Protein AF-A0A3D1FXS8-F1 (afdb_monomer)

Foldseek 3Di:
DPDAAPDALVLLPDPPDDQQEDEAQVLPDCPSYLQNPGAAEPVGQWWWQQSVVRDTDHQPPPRTRIYGRHPPVCVVVVVVSCVVVVVCCVVPPVVCVPPVNPVCPVVVVDQDDPRHGDPVNVVCVVVVVVD

Sequence (131 aa):
SRAPFIFTRADAKRLDFAITYVSDISCDIDGPVASTLRPSTIAEPFYGYLAREEKEVAHDDPEAIGVMAVDNLPCELPRDASLSFGSDLIEHVIPALFDGDKEHILFRATECSDGALTADFNYLQAYIDKA

Mean predicted aligned error: 5.75 Å

Radius of gyration: 21.02 Å; Cα contacts (8 Å, |Δi|>4): 175; chains: 1; bounding box: 41×40×57 Å

Nearest PDB structures (foldseek):
  8e8u-assembly2_C  TM=7.745E-01  e=1.841E-04  Homo sapiens
  8e8u-assembly1_A  TM=7.645E-01  e=8.575E-04  Homo sapiens
  8e8u-assembly2_B  TM=7.628E-01  e=1.914E-03  Homo sapiens
  8e8t-assembly2_B-2  TM=7.486E-01  e=5.969E-03  Homo sapiens
  8e8t-assembly1_A-2  TM=7.964E-01  e=1.523E-02  Homo sapiens

Solvent-accessible surface area (backbone atoms only — not comparable to full-atom values): 7794 Å² total; per-residue (Å²): 134,89,68,73,63,81,42,47,60,69,51,58,56,40,93,84,54,78,76,51,67,46,78,40,74,81,44,47,62,79,38,36,46,53,70,39,80,57,71,28,39,92,92,54,40,64,35,8,26,30,45,91,75,72,39,83,46,60,52,83,43,92,80,28,28,29,36,29,16,38,76,61,59,60,65,80,45,48,68,60,44,50,53,51,54,51,48,52,41,56,70,68,49,54,56,38,77,75,67,76,28,82,81,43,59,57,66,75,66,44,55,62,55,97,91,36,65,27,85,93,42,49,82,52,49,72,58,59,81,71,108

pLDDT: mean 92.51, std 6.27, range [52.81, 97.81]

Secondary structure (DSSP, 8-state):
--SPPSB-HHHHTSTT----EEE-SS--TTSSBTT--S-B-SSS--EEEETTTTEEE-TT-TTSEEEE-BTTGGGGSHHHHHHHHHHHIIIIIGGGGTTT-TT-HHHHH--EETTEE-GGGGGGHHHHTT-

Structure (mmCIF, N/CA/C/O backbone):
data_AF-A0A3D1FXS8-F1
#
_entry.id   AF-A0A3D1FXS8-F1
#
loop_
_atom_site.group_PDB
_atom_site.id
_atom_site.type_symbol
_atom_site.label_atom_id
_atom_site.label_alt_id
_atom_site.label_comp_id
_atom_site.label_asym_id
_atom_site.label_entity_id
_atom_site.label_seq_id
_atom_site.pdbx_PDB_ins_code
_atom_site.Cartn_x
_atom_site.Cartn_y
_atom_site.Cartn_z
_atom_site.occupancy
_atom_site.B_iso_or_equiv
_atom_site.auth_seq_id
_atom_site.auth_comp_id
_atom_site.auth_asym_id
_atom_site.auth_atom_id
_atom_site.pdbx_PDB_model_num
ATOM 1 N N . SER A 1 1 ? -6.475 -10.561 -5.058 1.00 52.81 1 SER A N 1
ATOM 2 C CA . SER A 1 1 ? -7.360 -9.400 -5.278 1.00 52.81 1 SER A CA 1
ATOM 3 C C . SER A 1 1 ? -8.482 -9.769 -6.256 1.00 52.81 1 SER A C 1
ATOM 5 O O . SER A 1 1 ? -8.243 -10.597 -7.126 1.00 52.81 1 SER A O 1
ATOM 7 N N . ARG A 1 2 ?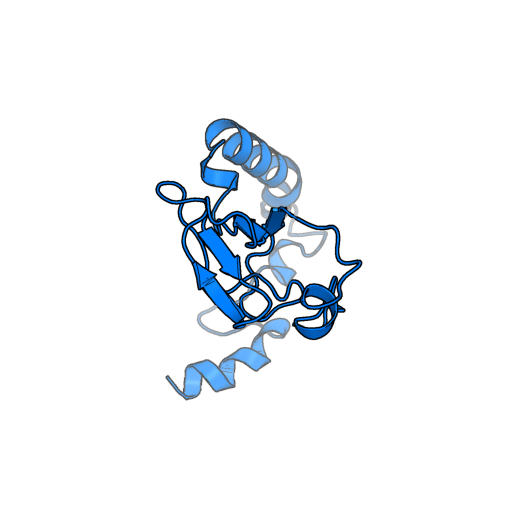 -9.711 -9.243 -6.092 1.00 64.56 2 ARG A N 1
ATOM 8 C CA . ARG A 1 2 ? -10.821 -9.361 -7.078 1.00 64.56 2 ARG A CA 1
ATOM 9 C C . ARG A 1 2 ? -10.976 -8.088 -7.929 1.00 64.56 2 ARG A C 1
ATOM 11 O O . ARG A 1 2 ? -11.965 -7.955 -8.645 1.00 64.56 2 ARG A O 1
ATOM 18 N N . ALA A 1 3 ? -10.053 -7.136 -7.802 1.00 76.75 3 ALA A N 1
ATOM 19 C CA . ALA A 1 3 ? -10.097 -5.907 -8.576 1.00 76.75 3 ALA A CA 1
ATOM 20 C C . ALA A 1 3 ? -9.820 -6.208 -10.063 1.00 76.75 3 ALA A C 1
ATOM 22 O O . ALA A 1 3 ? -8.973 -7.052 -10.366 1.00 76.75 3 ALA A O 1
ATOM 23 N N . PRO A 1 4 ? -10.550 -5.567 -10.993 1.00 85.31 4 PRO A N 1
ATOM 24 C CA . PRO A 1 4 ? -10.291 -5.720 -12.418 1.00 85.31 4 PRO A CA 1
ATOM 25 C C . PRO A 1 4 ? -8.897 -5.189 -12.754 1.00 85.31 4 PRO A C 1
ATOM 27 O O . PRO A 1 4 ? -8.459 -4.196 -12.176 1.00 85.31 4 PRO A O 1
ATOM 30 N N . PHE A 1 5 ? -8.216 -5.829 -13.705 1.00 87.94 5 PHE A N 1
ATOM 31 C CA . PHE A 1 5 ? -6.944 -5.321 -14.211 1.00 87.94 5 PHE A CA 1
ATOM 32 C C . PHE A 1 5 ? -7.141 -3.946 -14.851 1.00 87.94 5 PHE A C 1
ATOM 34 O O . PHE A 1 5 ? -8.036 -3.768 -15.679 1.00 87.94 5 PHE A O 1
ATOM 41 N N . ILE A 1 6 ? -6.282 -2.995 -14.483 1.00 91.88 6 ILE A N 1
ATOM 42 C CA . ILE A 1 6 ? -6.179 -1.699 -15.162 1.00 91.88 6 ILE A CA 1
ATOM 43 C C . ILE A 1 6 ? -5.537 -1.923 -16.533 1.00 91.88 6 ILE A C 1
ATOM 45 O O . ILE A 1 6 ? -6.035 -1.436 -17.544 1.00 91.88 6 ILE A O 1
ATOM 49 N N . PHE A 1 7 ? -4.463 -2.714 -16.564 1.00 94.00 7 PHE A N 1
ATOM 50 C CA . PHE A 1 7 ? -3.904 -3.290 -17.780 1.00 94.00 7 PHE A CA 1
ATOM 51 C C . PHE A 1 7 ? -3.188 -4.603 -17.454 1.00 94.00 7 PHE A C 1
ATOM 53 O O . PHE A 1 7 ? -2.654 -4.793 -16.358 1.00 94.00 7 PHE A O 1
ATOM 60 N N . THR A 1 8 ? -3.176 -5.519 -18.416 1.00 94.00 8 THR A N 1
ATOM 61 C CA . THR A 1 8 ? -2.487 -6.807 -18.303 1.00 94.00 8 THR A CA 1
ATOM 62 C C . THR A 1 8 ? -1.066 -6.741 -18.868 1.00 94.00 8 THR A C 1
ATOM 64 O O . THR A 1 8 ? -0.715 -5.830 -19.619 1.00 94.00 8 THR A O 1
ATOM 67 N N . ARG A 1 9 ? -0.239 -7.761 -18.592 1.00 93.12 9 ARG A N 1
ATOM 68 C CA . ARG A 1 9 ? 1.091 -7.894 -19.223 1.00 93.12 9 ARG A CA 1
ATOM 69 C C . ARG A 1 9 ? 1.001 -7.952 -20.754 1.00 93.12 9 ARG A C 1
ATOM 71 O O . ARG A 1 9 ? 1.903 -7.488 -21.443 1.00 93.12 9 ARG A O 1
ATOM 78 N N . ALA A 1 10 ? -0.093 -8.500 -21.290 1.00 94.62 10 ALA A N 1
ATOM 79 C CA . ALA A 1 10 ? -0.343 -8.533 -22.728 1.00 94.62 10 ALA A CA 1
ATOM 80 C C . ALA A 1 10 ? -0.650 -7.137 -23.290 1.00 94.62 10 ALA A C 1
ATOM 82 O O . ALA A 1 10 ? -0.165 -6.803 -24.370 1.00 94.62 10 ALA A O 1
ATOM 83 N N . ASP A 1 11 ? -1.391 -6.309 -22.549 1.00 95.56 11 ASP A N 1
ATOM 84 C CA . ASP A 1 11 ? -1.673 -4.929 -22.952 1.00 95.56 11 ASP A CA 1
ATOM 85 C C . ASP A 1 11 ? -0.394 -4.092 -23.016 1.00 95.56 11 ASP A C 1
ATOM 87 O O . ASP A 1 11 ? -0.168 -3.404 -24.008 1.00 95.56 11 ASP A O 1
ATOM 91 N N . ALA A 1 12 ? 0.482 -4.228 -22.013 1.00 95.19 12 ALA A N 1
ATOM 92 C CA . ALA A 1 12 ? 1.760 -3.514 -21.938 1.00 95.19 12 ALA A CA 1
ATOM 93 C C . ALA A 1 12 ? 2.736 -3.856 -23.082 1.00 95.19 12 ALA A C 1
ATOM 95 O O . ALA A 1 12 ? 3.681 -3.115 -23.335 1.00 95.19 12 ALA A O 1
ATOM 96 N N . LYS A 1 13 ? 2.521 -4.977 -23.785 1.00 95.44 13 LYS A N 1
ATOM 97 C CA . LYS A 1 13 ? 3.332 -5.412 -24.937 1.00 95.44 13 LYS A CA 1
ATOM 98 C C . LYS A 1 13 ? 2.839 -4.860 -26.277 1.00 95.44 13 LYS A C 1
ATOM 100 O O . LYS A 1 13 ? 3.479 -5.098 -27.302 1.00 95.44 13 LYS A O 1
ATOM 105 N N . ARG A 1 14 ? 1.687 -4.185 -26.313 1.00 96.19 14 ARG A N 1
ATOM 106 C CA . ARG A 1 14 ? 1.124 -3.659 -27.560 1.00 96.19 14 ARG A CA 1
ATOM 107 C C . ARG A 1 14 ? 1.927 -2.460 -28.059 1.00 96.19 14 ARG A C 1
ATOM 109 O O . ARG A 1 14 ? 2.370 -1.628 -27.279 1.00 96.19 14 ARG A O 1
ATOM 116 N N . LEU A 1 15 ? 2.045 -2.335 -29.382 1.00 92.44 15 LEU A N 1
ATOM 117 C CA . LEU A 1 15 ? 2.765 -1.227 -30.026 1.00 92.44 15 LEU A CA 1
ATOM 118 C C . LEU A 1 15 ? 2.125 0.147 -29.776 1.00 92.44 15 LEU A C 1
ATOM 120 O O . LEU A 1 15 ? 2.799 1.163 -29.890 1.00 92.44 15 LEU A O 1
ATOM 124 N N . ASP A 1 16 ? 0.829 0.178 -29.473 1.00 95.12 16 ASP A N 1
ATOM 125 C CA . ASP A 1 16 ? 0.069 1.390 -29.164 1.00 95.12 16 ASP A CA 1
ATOM 126 C C . ASP A 1 16 ? -0.055 1.654 -27.654 1.00 95.12 16 ASP A C 1
ATOM 128 O O . ASP A 1 16 ? -0.804 2.542 -27.241 1.00 95.12 16 ASP A O 1
ATOM 132 N N . PHE A 1 17 ? 0.669 0.901 -26.819 1.00 95.25 17 PHE A N 1
ATOM 133 C CA . PHE A 1 17 ? 0.703 1.132 -25.382 1.00 95.25 17 PHE A CA 1
ATOM 134 C C . PHE A 1 17 ? 1.520 2.392 -25.063 1.00 95.25 17 PHE A C 1
ATOM 136 O O . PHE A 1 17 ? 2.716 2.458 -25.327 1.00 95.25 17 PHE A O 1
ATOM 143 N N . ALA A 1 18 ? 0.858 3.407 -24.503 1.00 94.62 18 ALA A N 1
ATOM 144 C CA . ALA A 1 18 ? 1.428 4.746 -24.327 1.00 94.62 18 ALA A CA 1
ATOM 145 C C . ALA A 1 18 ? 1.840 5.084 -22.882 1.00 94.62 18 ALA A C 1
ATOM 147 O O . ALA A 1 18 ? 2.370 6.168 -22.640 1.00 94.62 18 ALA A O 1
ATOM 148 N N . ILE A 1 19 ? 1.571 4.205 -21.908 1.00 95.31 19 ILE A N 1
ATOM 149 C CA . ILE A 1 19 ? 1.910 4.467 -20.503 1.00 95.31 19 ILE A CA 1
ATOM 150 C C . ILE A 1 19 ? 3.409 4.249 -20.318 1.00 95.31 19 ILE A C 1
ATOM 152 O O . ILE A 1 19 ? 3.904 3.137 -20.472 1.00 95.31 19 ILE A O 1
ATOM 156 N N . THR A 1 20 ? 4.116 5.314 -19.956 1.00 94.56 20 THR A N 1
ATOM 157 C CA . THR A 1 20 ? 5.563 5.294 -19.704 1.00 94.56 20 THR A CA 1
ATOM 158 C C . THR A 1 20 ? 5.906 5.304 -18.220 1.00 94.56 20 THR A C 1
ATOM 160 O O . THR A 1 20 ? 7.021 4.953 -17.858 1.00 94.56 20 THR A O 1
ATOM 163 N N . TYR A 1 21 ? 4.959 5.687 -17.359 1.00 95.19 21 TYR A N 1
ATOM 164 C CA . TYR A 1 21 ? 5.125 5.713 -15.910 1.00 95.19 21 TYR A CA 1
ATOM 165 C C . TYR A 1 21 ? 3.873 5.233 -15.189 1.00 95.19 21 TYR A C 1
ATOM 167 O O . TYR A 1 21 ? 2.749 5.567 -15.568 1.00 95.19 21 TYR A O 1
ATOM 175 N N . VAL A 1 22 ? 4.095 4.511 -14.099 1.00 95.69 22 VAL A N 1
ATOM 176 C CA . VAL A 1 22 ? 3.081 4.014 -13.180 1.00 95.69 22 VAL A CA 1
ATOM 177 C C . VAL A 1 22 ? 3.510 4.357 -11.760 1.00 95.69 22 VAL A C 1
ATOM 179 O O . VAL A 1 22 ? 4.605 4.012 -11.327 1.00 95.69 22 VAL A O 1
ATOM 182 N N . SER A 1 23 ? 2.621 5.016 -11.026 1.00 94.12 23 SER A N 1
ATOM 183 C CA . SER A 1 23 ? 2.742 5.226 -9.586 1.00 94.12 23 SER A CA 1
ATOM 184 C C . SER A 1 23 ? 1.624 4.437 -8.908 1.00 94.12 23 SER A C 1
ATOM 186 O O . SER A 1 23 ? 0.475 4.880 -8.870 1.00 94.12 23 SER A O 1
ATOM 188 N N . ASP A 1 24 ? 1.939 3.219 -8.482 1.00 93.69 24 ASP A N 1
ATOM 189 C CA . ASP A 1 24 ? 1.001 2.276 -7.890 1.00 93.69 24 ASP A CA 1
ATOM 190 C C . ASP A 1 24 ? 0.955 2.442 -6.367 1.00 93.69 24 ASP A C 1
ATOM 192 O O . ASP A 1 24 ? 1.766 1.891 -5.626 1.00 93.69 24 ASP A O 1
ATOM 196 N N . ILE A 1 25 ? -0.036 3.207 -5.905 1.00 90.75 25 ILE A N 1
ATOM 197 C CA . ILE A 1 25 ? -0.285 3.465 -4.479 1.00 90.75 25 ILE A CA 1
ATOM 198 C C . ILE A 1 25 ? -0.797 2.208 -3.759 1.00 90.75 25 ILE A C 1
ATOM 200 O O . ILE A 1 25 ? -0.619 2.085 -2.551 1.00 90.75 25 ILE A O 1
ATOM 204 N N . SER A 1 26 ? -1.442 1.278 -4.475 1.00 85.88 26 SER A N 1
ATOM 205 C CA . SER A 1 26 ? -1.948 0.045 -3.858 1.00 85.88 26 SER A CA 1
ATOM 206 C C . SER A 1 26 ? -0.819 -0.913 -3.491 1.00 85.88 26 SER A C 1
ATOM 208 O O . SER A 1 26 ? -0.942 -1.647 -2.515 1.00 85.88 26 SER A O 1
ATOM 210 N N . CYS A 1 27 ? 0.277 -0.881 -4.262 1.00 82.19 27 CYS A N 1
ATOM 211 C CA . CYS A 1 27 ? 1.429 -1.768 -4.119 1.00 82.19 27 CYS A CA 1
ATOM 212 C C . CYS A 1 27 ? 1.042 -3.267 -4.084 1.00 82.19 27 CYS A C 1
ATOM 214 O O . CYS A 1 27 ? 1.733 -4.102 -3.493 1.00 82.19 27 CYS A O 1
ATOM 216 N N . ASP A 1 28 ? -0.062 -3.626 -4.746 1.00 82.00 28 ASP A N 1
ATOM 217 C CA . ASP A 1 28 ? -0.505 -5.012 -4.869 1.00 82.00 28 ASP A CA 1
ATOM 218 C C . ASP A 1 28 ? 0.403 -5.758 -5.863 1.00 82.00 28 ASP A C 1
ATOM 220 O O . ASP A 1 28 ? 0.264 -5.631 -7.084 1.00 82.00 28 ASP A O 1
ATOM 224 N N . ILE A 1 29 ? 1.324 -6.575 -5.344 1.00 81.31 29 ILE A N 1
ATOM 225 C CA . ILE A 1 29 ? 2.199 -7.433 -6.161 1.00 81.31 29 ILE A CA 1
ATOM 226 C C . ILE A 1 29 ? 1.345 -8.435 -6.948 1.00 81.31 29 ILE A C 1
ATOM 228 O O . ILE A 1 29 ? 0.482 -9.105 -6.374 1.00 81.31 29 ILE A O 1
ATOM 232 N N . ASP A 1 30 ? 1.588 -8.538 -8.260 1.00 71.19 30 ASP A N 1
ATOM 233 C CA . ASP A 1 30 ? 0.765 -9.331 -9.191 1.00 71.19 30 ASP A CA 1
ATOM 234 C C . ASP A 1 30 ? -0.741 -8.986 -9.116 1.00 71.19 30 ASP A C 1
ATOM 236 O O . ASP A 1 30 ? -1.628 -9.815 -9.349 1.00 71.19 30 ASP A O 1
ATOM 240 N N . GLY A 1 31 ? -1.027 -7.730 -8.770 1.00 80.50 31 GLY A N 1
ATOM 241 C CA . GLY A 1 31 ? -2.357 -7.162 -8.677 1.00 80.50 31 GLY A CA 1
ATOM 242 C C . GLY A 1 31 ? -2.875 -6.583 -10.001 1.00 80.50 31 GLY A C 1
ATOM 243 O O . GLY A 1 31 ? -2.476 -7.000 -11.089 1.00 80.50 31 GLY A O 1
ATOM 244 N N . PRO A 1 32 ? -3.786 -5.598 -9.930 1.00 83.62 32 PRO A N 1
ATOM 245 C CA . PRO A 1 32 ? -4.427 -4.978 -11.097 1.00 83.62 32 PRO A CA 1
ATOM 246 C C . PRO A 1 32 ? -3.486 -4.279 -12.083 1.00 83.62 32 PRO A C 1
ATOM 248 O O . PRO A 1 32 ? -3.899 -3.980 -13.208 1.00 83.62 32 PRO A O 1
ATOM 251 N N . VAL A 1 33 ? -2.260 -3.975 -11.657 1.00 88.56 33 VAL A N 1
ATOM 252 C CA . VAL A 1 33 ? -1.262 -3.236 -12.426 1.00 88.56 33 VAL A CA 1
ATOM 253 C C . VAL A 1 33 ? -0.099 -4.164 -12.745 1.00 88.56 33 VAL A C 1
ATOM 255 O O . VAL A 1 33 ? 0.765 -4.438 -11.920 1.00 88.56 33 VAL A O 1
ATOM 258 N N . ALA A 1 34 ? -0.084 -4.670 -13.974 1.00 88.38 34 ALA A N 1
ATOM 259 C CA . ALA A 1 34 ? 0.806 -5.753 -14.377 1.00 88.38 34 ALA A CA 1
ATOM 260 C C . ALA A 1 34 ? 2.315 -5.430 -14.329 1.00 88.38 34 ALA A C 1
ATOM 262 O O . ALA A 1 34 ? 3.128 -6.352 -14.389 1.00 88.38 34 ALA A O 1
ATOM 263 N N . SER A 1 35 ? 2.686 -4.148 -14.252 1.00 93.25 35 SER A N 1
ATOM 264 C CA . SER A 1 35 ? 4.076 -3.693 -14.128 1.00 93.25 35 SER A CA 1
ATOM 265 C C . SER A 1 35 ? 4.608 -3.711 -12.690 1.00 93.25 35 SER A C 1
ATOM 267 O O . SER A 1 35 ? 5.813 -3.554 -12.503 1.00 93.25 35 SER A O 1
ATOM 269 N N . THR A 1 36 ? 3.746 -3.886 -11.681 1.00 93.19 36 THR A N 1
ATOM 270 C CA . THR A 1 36 ? 4.136 -3.898 -10.264 1.00 93.19 36 THR A CA 1
ATOM 271 C C . THR A 1 36 ? 4.728 -5.260 -9.890 1.00 93.19 36 THR A C 1
ATOM 273 O O . THR A 1 36 ? 4.011 -6.213 -9.588 1.00 93.19 36 THR A O 1
ATOM 276 N N . LEU A 1 37 ? 6.060 -5.358 -9.938 1.00 92.69 37 LEU A N 1
ATOM 277 C CA . LEU A 1 37 ? 6.813 -6.589 -9.659 1.00 92.69 37 LEU A CA 1
ATOM 278 C C . LEU A 1 37 ? 7.144 -6.774 -8.176 1.00 92.69 37 LEU A C 1
ATOM 280 O O . LEU A 1 37 ? 7.226 -7.899 -7.687 1.00 92.69 37 LEU A O 1
ATOM 284 N N . ARG A 1 38 ? 7.377 -5.668 -7.471 1.00 92.19 38 ARG A N 1
ATOM 285 C CA . ARG A 1 38 ? 7.700 -5.631 -6.044 1.00 92.19 38 ARG A CA 1
ATOM 286 C C . ARG A 1 38 ? 7.402 -4.247 -5.461 1.00 92.19 38 ARG A C 1
ATOM 288 O O . ARG A 1 38 ? 7.332 -3.282 -6.231 1.00 92.19 38 ARG A O 1
ATOM 295 N N . PRO A 1 39 ? 7.333 -4.130 -4.125 1.00 92.31 39 PRO A N 1
ATOM 296 C CA . PRO A 1 39 ? 7.389 -2.846 -3.452 1.00 92.31 39 PRO A CA 1
ATOM 297 C C . PRO A 1 39 ? 8.736 -2.160 -3.713 1.00 92.31 39 PRO A C 1
ATOM 299 O O . PRO A 1 39 ? 9.801 -2.795 -3.729 1.00 92.31 39 PRO A O 1
ATOM 302 N N . SER A 1 40 ? 8.690 -0.853 -3.931 1.00 91.75 40 SER A N 1
ATOM 303 C CA . SER A 1 40 ? 9.845 0.043 -3.896 1.00 91.75 40 SER A CA 1
ATOM 304 C C . SER A 1 40 ? 9.967 0.681 -2.513 1.00 91.75 40 SER A C 1
ATOM 306 O O . SER A 1 40 ? 9.033 0.647 -1.716 1.00 91.75 40 SER A O 1
ATOM 308 N N . THR A 1 41 ? 11.117 1.279 -2.213 1.00 90.44 41 THR A N 1
ATOM 309 C CA . THR A 1 41 ? 11.336 1.940 -0.918 1.00 90.44 41 THR A CA 1
ATOM 310 C C . THR A 1 41 ? 11.383 3.447 -1.096 1.00 90.44 41 THR A C 1
ATOM 312 O O . THR A 1 41 ? 11.609 3.936 -2.193 1.00 90.44 41 THR A O 1
ATOM 315 N N . ILE A 1 42 ? 11.239 4.202 -0.014 1.00 89.06 42 ILE A N 1
ATOM 316 C CA . ILE A 1 42 ? 11.458 5.656 -0.032 1.00 89.06 42 ILE A CA 1
ATOM 317 C C . ILE A 1 42 ? 12.861 6.012 -0.562 1.00 89.06 42 ILE A C 1
ATOM 319 O O . ILE A 1 42 ? 13.023 6.974 -1.307 1.00 89.06 42 ILE A O 1
ATOM 323 N N . ALA A 1 43 ? 13.882 5.228 -0.195 1.00 90.56 43 ALA A N 1
ATOM 324 C CA . ALA A 1 43 ? 15.266 5.470 -0.605 1.00 90.56 43 ALA A CA 1
ATOM 325 C C . ALA A 1 43 ? 15.514 5.138 -2.086 1.00 90.56 43 ALA A C 1
ATOM 327 O O . ALA A 1 43 ? 16.289 5.822 -2.752 1.00 90.56 43 ALA A O 1
ATOM 328 N N . GLU A 1 44 ? 14.843 4.105 -2.595 1.00 91.69 44 GLU A N 1
ATOM 329 C CA . GLU A 1 44 ? 14.913 3.646 -3.984 1.00 91.69 44 GLU A CA 1
ATOM 330 C C . GLU A 1 44 ? 13.483 3.503 -4.538 1.00 91.69 44 GLU A C 1
ATOM 332 O O . GLU A 1 44 ? 12.955 2.384 -4.620 1.00 91.69 44 GLU A O 1
ATOM 337 N N . PRO A 1 45 ? 12.819 4.634 -4.861 1.00 92.69 45 PRO A N 1
ATOM 338 C CA . PRO A 1 45 ? 11.382 4.662 -5.134 1.00 92.69 45 PRO A CA 1
ATOM 339 C C . PRO A 1 45 ? 11.020 4.207 -6.540 1.00 92.69 45 PRO A C 1
ATOM 341 O O . PRO A 1 45 ? 9.860 3.900 -6.789 1.00 92.69 45 PRO A O 1
ATOM 344 N N . PHE A 1 46 ? 11.987 4.139 -7.454 1.00 95.12 46 PHE A N 1
ATOM 345 C CA . PHE A 1 46 ? 11.727 3.828 -8.851 1.00 95.12 46 PHE A CA 1
ATOM 346 C C . PHE A 1 46 ? 12.507 2.612 -9.340 1.00 95.12 46 PHE A C 1
ATOM 348 O O . PHE A 1 46 ? 13.680 2.433 -9.017 1.00 95.12 46 PHE A O 1
ATOM 355 N N . TYR A 1 47 ? 11.860 1.825 -10.194 1.00 96.50 47 TYR A N 1
ATOM 356 C CA . TYR A 1 47 ? 12.493 0.824 -11.052 1.00 96.50 47 TYR A CA 1
ATOM 357 C C . TYR A 1 47 ? 11.886 0.876 -12.458 1.00 96.50 47 TYR A C 1
ATOM 359 O O . TYR A 1 47 ? 10.890 1.565 -12.689 1.00 96.50 47 TYR A O 1
ATOM 367 N N . GLY A 1 48 ? 12.506 0.193 -13.417 1.00 97.25 48 GLY A N 1
ATOM 368 C CA . GLY A 1 48 ? 11.958 0.023 -14.760 1.00 97.25 48 GLY A CA 1
ATOM 369 C C . GLY A 1 48 ? 11.293 -1.343 -14.906 1.00 97.25 48 GLY A C 1
ATOM 370 O 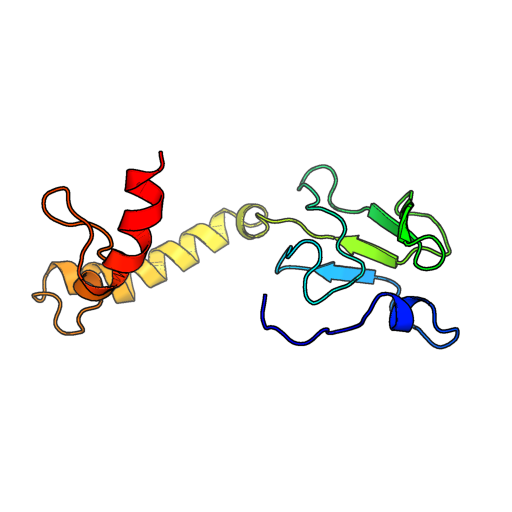O . GLY A 1 48 ? 11.838 -2.352 -14.465 1.00 97.25 48 GLY A O 1
ATOM 371 N N . TYR A 1 49 ? 10.135 -1.399 -15.555 1.00 97.12 49 TYR A N 1
ATOM 372 C CA . TYR A 1 49 ? 9.486 -2.634 -15.984 1.00 97.12 49 TYR A CA 1
ATOM 373 C C . TYR A 1 49 ? 9.585 -2.774 -17.503 1.00 97.12 49 TYR A C 1
ATOM 375 O O . TYR A 1 49 ? 8.969 -2.017 -18.258 1.00 97.12 49 TYR A O 1
ATOM 383 N N . LEU A 1 50 ? 10.340 -3.770 -17.965 1.00 97.19 50 LEU A N 1
ATOM 384 C CA . LEU A 1 50 ? 10.499 -4.050 -19.386 1.00 97.19 50 LEU A CA 1
ATOM 385 C C . LEU A 1 50 ? 9.433 -5.048 -19.852 1.00 97.19 50 LEU A C 1
ATOM 387 O O . LEU A 1 50 ? 9.601 -6.264 -19.732 1.00 97.19 50 LEU A O 1
ATOM 391 N N . ALA A 1 51 ? 8.345 -4.538 -20.432 1.00 95.38 51 ALA A N 1
ATOM 392 C CA . ALA A 1 51 ? 7.158 -5.331 -20.763 1.00 95.38 51 ALA A CA 1
ATOM 393 C C . ALA A 1 51 ? 7.435 -6.533 -21.682 1.00 95.38 51 ALA A C 1
ATOM 395 O O . ALA A 1 51 ? 6.848 -7.597 -21.493 1.00 95.38 51 ALA A O 1
ATOM 396 N N . ARG A 1 52 ? 8.355 -6.408 -22.653 1.00 94.31 52 ARG A N 1
ATOM 397 C CA . ARG A 1 52 ? 8.697 -7.508 -23.580 1.00 94.31 52 ARG A CA 1
ATOM 398 C C . ARG A 1 52 ? 9.238 -8.755 -22.874 1.00 94.31 52 ARG A C 1
ATOM 400 O O . ARG A 1 52 ? 8.952 -9.866 -23.312 1.00 94.31 52 ARG A O 1
ATOM 407 N N . GLU A 1 53 ? 9.990 -8.560 -21.795 1.00 94.88 53 GLU A N 1
ATOM 408 C CA . GLU A 1 53 ? 10.670 -9.616 -21.037 1.00 94.88 53 GLU A CA 1
ATOM 409 C C . GLU A 1 53 ? 10.024 -9.860 -19.667 1.00 94.88 53 GLU A C 1
ATOM 411 O O . GLU A 1 53 ? 10.401 -10.803 -18.982 1.00 94.88 53 GLU A O 1
ATOM 416 N N . GLU A 1 54 ? 9.043 -9.033 -19.289 1.00 94.31 54 GLU A N 1
ATOM 417 C CA . GLU A 1 54 ? 8.337 -9.071 -18.004 1.00 94.31 54 GLU A CA 1
ATOM 418 C C . GLU A 1 54 ? 9.288 -9.036 -16.798 1.00 94.31 54 GLU A C 1
ATOM 420 O O . GLU A 1 54 ? 9.079 -9.733 -15.806 1.00 94.31 54 GLU A O 1
ATOM 425 N N . LYS A 1 55 ? 10.350 -8.227 -16.889 1.00 95.25 55 LYS A N 1
ATOM 426 C CA . LYS A 1 55 ? 11.410 -8.163 -15.879 1.00 95.25 55 LYS A CA 1
ATOM 427 C C . LYS A 1 55 ? 11.706 -6.740 -15.431 1.00 95.25 55 LYS A C 1
ATOM 429 O O . LYS A 1 55 ? 11.463 -5.779 -16.161 1.00 95.25 55 LYS A O 1
ATOM 434 N N . GLU A 1 56 ? 12.296 -6.645 -14.248 1.00 96.38 56 GLU A N 1
ATOM 435 C CA . GLU A 1 56 ? 12.868 -5.407 -13.740 1.00 96.38 56 GLU A CA 1
ATOM 436 C C . GLU A 1 56 ? 14.142 -5.049 -14.521 1.00 96.38 56 GLU A C 1
ATOM 438 O O . GLU A 1 56 ? 14.986 -5.906 -14.806 1.00 96.38 56 GLU A O 1
ATOM 443 N N . VAL A 1 57 ? 14.264 -3.775 -14.873 1.00 97.00 57 VAL A N 1
ATOM 444 C CA . VAL A 1 57 ? 15.449 -3.154 -15.470 1.00 97.00 57 VAL A CA 1
ATOM 445 C C . VAL A 1 57 ? 15.731 -1.824 -14.775 1.00 97.00 57 VAL A C 1
ATOM 447 O O . VAL A 1 57 ? 14.981 -1.391 -13.894 1.00 97.00 57 VAL A O 1
ATOM 450 N N . ALA A 1 58 ? 16.828 -1.173 -15.159 1.00 95.62 58 ALA A N 1
ATOM 451 C CA . ALA A 1 58 ? 17.135 0.159 -14.668 1.00 95.62 58 ALA A CA 1
ATOM 452 C C . ALA A 1 58 ? 16.000 1.135 -15.016 1.00 95.62 58 ALA A C 1
ATOM 454 O O . ALA A 1 58 ? 15.368 1.047 -16.067 1.00 95.62 58 ALA A O 1
ATOM 455 N N . HIS A 1 59 ? 15.727 2.056 -14.099 1.00 93.50 59 HIS A N 1
ATOM 456 C CA . HIS A 1 59 ? 14.644 3.024 -14.224 1.00 93.50 59 HIS A CA 1
ATOM 457 C C . HIS A 1 59 ? 14.775 3.953 -15.446 1.00 93.50 59 HIS A C 1
ATOM 459 O O . HIS A 1 59 ? 13.776 4.421 -15.984 1.00 93.50 59 HIS A O 1
ATOM 465 N N . ASP A 1 60 ? 16.006 4.215 -15.872 1.00 91.38 60 ASP A N 1
ATOM 466 C CA . ASP A 1 60 ? 16.362 5.060 -17.008 1.00 91.38 60 ASP A CA 1
ATOM 467 C C . ASP A 1 60 ? 16.434 4.298 -18.343 1.00 91.38 60 ASP A C 1
ATOM 469 O O . ASP A 1 60 ? 16.840 4.873 -19.356 1.00 91.38 60 ASP A O 1
ATOM 473 N N . ASP A 1 61 ? 16.028 3.023 -18.373 1.00 95.50 61 ASP A N 1
ATOM 474 C CA . ASP A 1 61 ? 15.906 2.262 -19.614 1.00 95.50 61 ASP A CA 1
ATOM 475 C C . ASP A 1 61 ? 14.849 2.920 -20.531 1.00 95.50 61 ASP A C 1
ATOM 477 O O . ASP A 1 61 ? 13.700 3.110 -20.120 1.00 95.50 61 ASP A O 1
ATOM 481 N N . PRO A 1 62 ? 15.207 3.280 -21.779 1.00 92.88 62 PRO A N 1
ATOM 482 C CA . PRO A 1 62 ? 14.345 4.060 -22.668 1.00 92.88 62 PRO A CA 1
ATOM 483 C C . PRO A 1 62 ? 13.084 3.315 -23.126 1.00 92.88 62 PRO A C 1
ATOM 485 O O . PRO A 1 62 ? 12.172 3.944 -23.665 1.00 92.88 62 PRO A O 1
ATOM 488 N N . GLU A 1 63 ? 13.038 1.993 -22.961 1.00 93.44 63 GLU A N 1
ATOM 489 C CA . GLU A 1 63 ? 11.918 1.141 -23.368 1.00 93.44 63 GLU A CA 1
ATOM 490 C C . GLU A 1 63 ? 11.128 0.599 -22.168 1.00 93.44 63 GLU A C 1
ATOM 492 O O . GLU A 1 63 ? 10.155 -0.140 -22.350 1.00 93.44 63 GLU A O 1
ATOM 497 N N . ALA A 1 64 ? 11.536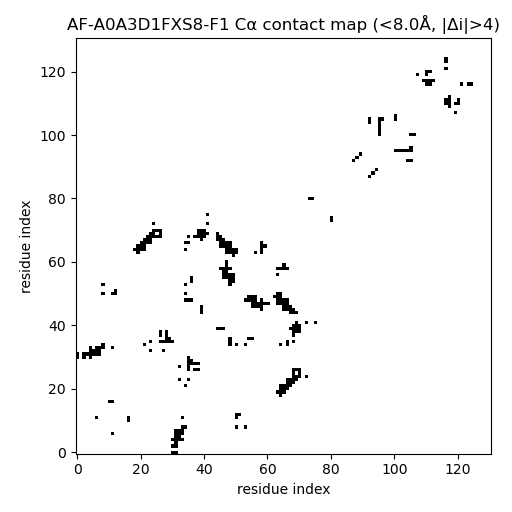 0.942 -20.944 1.00 96.44 64 ALA A N 1
ATOM 498 C CA . ALA A 1 64 ? 10.867 0.505 -19.733 1.00 96.44 64 ALA A CA 1
ATOM 499 C C . ALA A 1 64 ? 9.717 1.433 -19.335 1.00 96.44 64 ALA A C 1
ATOM 501 O O . ALA A 1 64 ? 9.741 2.647 -19.533 1.00 96.44 64 ALA A O 1
ATOM 502 N N . ILE A 1 65 ? 8.716 0.839 -18.693 1.00 96.88 65 ILE A N 1
ATOM 503 C CA . ILE A 1 65 ? 7.719 1.578 -17.926 1.00 96.88 65 ILE A CA 1
ATOM 504 C C . ILE A 1 65 ? 8.359 1.897 -16.574 1.00 96.88 65 ILE A C 1
ATOM 506 O O . ILE A 1 65 ? 8.725 0.978 -15.845 1.00 96.88 65 ILE A O 1
ATOM 510 N N . GLY A 1 66 ? 8.503 3.171 -16.222 1.00 97.00 66 GLY A N 1
ATOM 511 C CA . GLY A 1 66 ? 8.939 3.567 -14.885 1.00 97.00 66 GLY A CA 1
ATOM 512 C C . GLY A 1 66 ? 7.871 3.207 -13.853 1.00 97.00 66 GLY A C 1
ATOM 513 O O . GLY A 1 66 ? 6.702 3.535 -14.040 1.00 97.00 66 GLY A O 1
ATOM 514 N N . VAL A 1 67 ? 8.244 2.535 -12.767 1.00 96.44 67 VAL A N 1
ATOM 515 C CA . VAL A 1 67 ? 7.307 2.100 -11.724 1.00 96.44 67 VAL A CA 1
ATOM 516 C C . VAL A 1 67 ? 7.739 2.638 -10.368 1.00 96.44 67 VAL A C 1
ATOM 518 O O . VAL A 1 67 ? 8.895 2.480 -9.979 1.00 96.44 67 VAL A O 1
ATOM 521 N N . MET A 1 68 ? 6.790 3.236 -9.650 1.00 95.69 68 MET A N 1
ATOM 522 C CA . MET A 1 68 ? 6.869 3.555 -8.226 1.00 95.69 68 MET A CA 1
ATOM 523 C C . MET A 1 68 ? 5.770 2.792 -7.500 1.00 95.69 68 MET A C 1
ATOM 525 O O . MET A 1 68 ? 4.602 2.941 -7.844 1.00 95.69 68 MET A O 1
ATOM 529 N N . ALA A 1 69 ? 6.131 1.988 -6.509 1.00 94.00 69 ALA A N 1
ATOM 530 C CA . ALA A 1 69 ? 5.200 1.186 -5.719 1.00 94.00 69 ALA A CA 1
ATOM 531 C C . ALA A 1 69 ? 5.644 1.200 -4.250 1.00 94.00 69 ALA A C 1
ATOM 533 O O . ALA A 1 69 ? 6.082 0.189 -3.708 1.00 94.00 69 ALA A O 1
ATOM 534 N N . VAL A 1 70 ? 5.657 2.386 -3.636 1.00 91.50 70 VAL A N 1
ATOM 535 C CA . VAL A 1 70 ? 6.072 2.566 -2.236 1.00 91.50 70 VAL A CA 1
ATOM 536 C C . VAL A 1 70 ? 4.880 2.255 -1.328 1.00 91.50 70 VAL A C 1
ATOM 538 O O . VAL A 1 70 ? 3.836 2.895 -1.432 1.00 91.50 70 VAL A O 1
ATOM 541 N N . ASP A 1 71 ? 5.039 1.286 -0.430 1.00 86.81 71 ASP A N 1
ATOM 542 C CA . ASP A 1 71 ? 3.965 0.748 0.420 1.00 86.81 71 ASP A CA 1
ATOM 543 C C . ASP A 1 71 ? 3.626 1.623 1.642 1.00 86.81 71 ASP A C 1
ATOM 545 O O . ASP A 1 71 ? 2.582 1.455 2.272 1.00 86.81 71 ASP A O 1
ATOM 549 N N . ASN A 1 72 ? 4.484 2.590 1.967 1.00 86.06 72 ASN A N 1
ATOM 550 C CA . ASN A 1 72 ? 4.369 3.440 3.147 1.00 86.06 72 ASN A CA 1
ATOM 551 C C . ASN A 1 72 ? 4.397 4.943 2.822 1.00 86.06 72 ASN A C 1
ATOM 553 O O . ASN A 1 72 ? 4.848 5.744 3.638 1.00 86.06 72 ASN A O 1
ATOM 557 N N . LEU A 1 73 ? 3.860 5.345 1.662 1.00 87.69 73 LEU A N 1
ATOM 558 C CA . LEU A 1 73 ? 3.823 6.744 1.202 1.00 87.69 73 LEU A CA 1
ATOM 559 C C . LEU A 1 73 ? 3.312 7.785 2.214 1.00 87.69 73 LEU A C 1
ATOM 561 O O . LEU A 1 73 ? 3.836 8.899 2.192 1.00 87.69 73 LEU A O 1
ATOM 565 N N . PRO A 1 74 ? 2.358 7.502 3.125 1.00 86.19 74 PRO A N 1
ATOM 566 C CA . PRO A 1 74 ? 1.998 8.471 4.164 1.00 86.19 74 PRO A CA 1
ATOM 567 C C . PRO A 1 74 ? 3.190 8.929 5.026 1.00 86.19 74 PRO A C 1
ATOM 569 O O . PRO A 1 74 ? 3.174 10.040 5.557 1.00 86.19 74 PRO A O 1
ATOM 572 N N . CYS A 1 75 ? 4.246 8.116 5.131 1.00 86.38 75 CYS A N 1
ATOM 573 C CA . CYS A 1 75 ? 5.480 8.455 5.838 1.00 86.38 75 CYS A CA 1
ATOM 574 C C . CYS A 1 75 ? 6.323 9.532 5.138 1.00 86.38 75 CYS A C 1
ATOM 576 O O . CYS 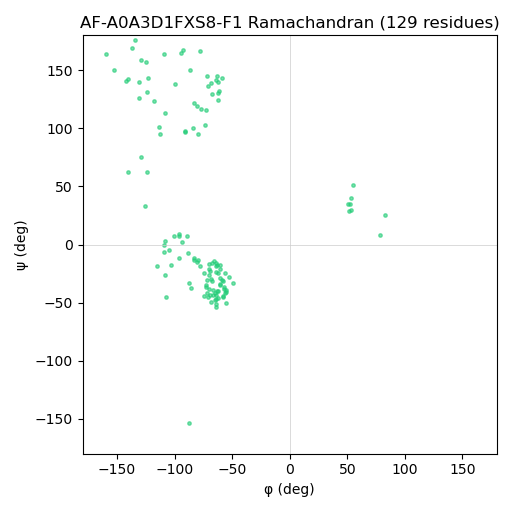A 1 75 ? 7.168 10.127 5.803 1.00 86.38 75 CYS A O 1
ATOM 578 N N . GLU A 1 76 ? 6.081 9.821 3.855 1.00 87.94 76 GLU A N 1
ATOM 579 C CA . GLU A 1 76 ? 6.760 10.904 3.124 1.00 87.94 76 GLU A CA 1
ATOM 580 C C . GLU A 1 76 ? 6.245 12.293 3.528 1.00 87.94 76 GLU A C 1
ATOM 582 O O . GLU A 1 76 ? 6.970 13.285 3.455 1.00 87.94 76 GLU A O 1
ATOM 587 N N . LEU A 1 77 ? 5.008 12.369 4.031 1.00 90.38 77 LEU A N 1
ATOM 588 C CA . LEU A 1 77 ? 4.418 13.573 4.624 1.00 90.38 77 LEU A CA 1
ATOM 589 C C . LEU A 1 77 ? 3.933 13.267 6.050 1.00 90.38 77 LEU A C 1
ATOM 591 O O . LEU A 1 77 ? 2.742 13.380 6.355 1.00 90.38 77 LEU A O 1
ATOM 595 N N . PRO A 1 78 ? 4.851 12.902 6.965 1.00 89.88 78 PRO A N 1
ATOM 596 C CA . PRO A 1 78 ? 4.489 12.251 8.221 1.00 89.88 78 PRO A CA 1
ATOM 597 C C . PRO A 1 78 ? 3.711 13.182 9.154 1.00 89.88 78 PRO A C 1
ATOM 599 O O . PRO A 1 78 ? 2.848 12.732 9.908 1.00 89.88 78 PRO A O 1
ATOM 602 N N . ARG A 1 79 ? 3.986 14.493 9.093 1.00 94.06 79 ARG A N 1
ATOM 603 C CA . ARG A 1 79 ? 3.254 15.510 9.859 1.00 94.06 79 ARG A CA 1
ATOM 604 C C . ARG A 1 79 ? 1.790 15.569 9.431 1.00 94.06 79 ARG A C 1
ATOM 606 O O . ARG A 1 79 ? 0.917 15.516 10.291 1.00 94.06 79 ARG A O 1
ATOM 613 N N . ASP A 1 80 ? 1.543 15.676 8.133 1.00 93.81 80 ASP A N 1
ATOM 614 C CA . ASP A 1 80 ? 0.201 15.881 7.592 1.00 93.81 80 ASP A CA 1
ATOM 615 C C . ASP A 1 80 ? -0.631 14.605 7.732 1.00 93.81 80 ASP A C 1
ATOM 617 O O . ASP A 1 80 ? -1.768 14.664 8.200 1.00 93.81 80 ASP A O 1
ATOM 621 N N . ALA A 1 81 ? -0.029 13.442 7.456 1.00 92.56 81 ALA A N 1
ATOM 622 C CA . ALA A 1 81 ? -0.657 12.144 7.683 1.00 92.56 81 ALA A CA 1
ATOM 623 C C . ALA A 1 81 ? -1.058 11.952 9.157 1.00 92.56 81 ALA A C 1
ATOM 625 O O . ALA A 1 81 ? -2.189 11.559 9.445 1.00 92.56 81 ALA A O 1
ATOM 626 N N . SER A 1 82 ? -0.169 12.295 10.099 1.00 95.12 82 SER A N 1
ATOM 627 C CA . SER A 1 82 ? -0.458 12.182 11.537 1.00 95.12 82 SER A CA 1
ATOM 628 C C . SER A 1 82 ? -1.552 13.151 11.995 1.00 95.12 82 SER A C 1
ATOM 630 O O . SER A 1 82 ? -2.387 12.783 12.819 1.00 95.12 82 SER A O 1
ATOM 632 N N . LEU A 1 83 ? -1.565 14.384 11.474 1.00 97.06 83 LEU A N 1
ATOM 633 C CA . LEU A 1 83 ? -2.596 15.376 11.795 1.00 97.06 83 LEU A CA 1
ATOM 634 C C . LEU A 1 83 ? -3.973 14.959 11.269 1.00 97.06 83 LEU A C 1
ATOM 636 O O . LEU A 1 83 ? -4.956 15.080 12.003 1.00 97.06 83 LEU A O 1
ATOM 640 N N . SER A 1 84 ? -4.039 14.453 10.033 1.00 95.06 84 SER A N 1
ATOM 641 C CA . SER A 1 84 ? -5.286 13.961 9.437 1.00 95.06 84 SER A CA 1
ATOM 642 C C . SER A 1 84 ? -5.817 12.756 10.210 1.00 95.06 84 SER A C 1
ATOM 644 O O . SER A 1 84 ? -6.930 12.809 10.721 1.00 95.06 84 SER A O 1
ATOM 646 N N . PHE A 1 85 ? -4.988 11.721 10.398 1.00 95.75 85 PHE A N 1
ATOM 647 C CA . PHE A 1 85 ? -5.378 10.518 11.139 1.00 95.75 85 PHE A CA 1
ATOM 648 C C . PHE A 1 85 ? -5.829 10.842 12.567 1.00 95.75 85 PHE A C 1
ATOM 650 O O . PHE A 1 85 ? -6.844 10.334 13.037 1.00 95.75 85 PHE A O 1
ATOM 657 N N . GLY A 1 86 ? -5.088 11.710 13.264 1.00 97.31 86 GLY A N 1
ATOM 658 C CA . GLY A 1 86 ? -5.434 12.127 14.619 1.00 97.31 86 GLY A CA 1
ATOM 659 C C . GLY A 1 86 ? -6.765 12.876 14.685 1.00 97.31 86 GLY A C 1
ATOM 660 O O . GLY A 1 86 ? -7.542 12.633 15.606 1.00 97.31 86 GLY A O 1
ATOM 661 N N . SER A 1 87 ? -7.043 13.749 13.713 1.00 97.81 87 SER A N 1
ATOM 662 C CA . SER A 1 87 ? -8.313 14.485 13.651 1.00 97.81 87 SER A CA 1
ATOM 663 C C . SER A 1 87 ? -9.492 13.538 13.429 1.00 97.81 87 SER A C 1
ATOM 665 O O . SER A 1 87 ? -10.441 13.582 14.208 1.00 97.81 87 SER A O 1
ATOM 667 N N . ASP A 1 88 ? -9.384 12.615 12.467 1.00 96.06 88 ASP A N 1
ATOM 668 C CA . ASP A 1 88 ? -10.434 11.629 12.176 1.00 96.06 88 ASP A CA 1
ATOM 669 C C . ASP A 1 88 ? -10.683 10.696 13.373 1.00 96.06 88 ASP A C 1
ATOM 671 O O . ASP A 1 88 ? -11.827 10.390 13.715 1.00 96.06 88 ASP A O 1
ATOM 675 N N . LEU A 1 89 ? -9.617 10.274 14.064 1.00 96.50 89 LEU A N 1
ATOM 676 C CA . LEU A 1 89 ? -9.721 9.453 15.270 1.00 96.50 89 LEU A CA 1
ATOM 677 C C . LEU A 1 89 ? -10.472 10.196 16.387 1.00 96.50 89 LEU A C 1
ATOM 679 O O . LEU A 1 89 ? -11.355 9.619 17.027 1.00 96.50 89 LEU A O 1
ATOM 683 N N . ILE A 1 90 ? -10.129 11.468 16.621 1.00 97.25 90 ILE A N 1
ATOM 684 C CA . ILE A 1 90 ? -10.771 12.309 17.641 1.00 97.25 90 ILE A CA 1
ATOM 685 C C . ILE A 1 90 ? -12.240 12.556 17.306 1.00 97.25 90 ILE A C 1
ATOM 687 O O . ILE A 1 90 ? -13.077 12.522 18.207 1.00 97.25 90 ILE A O 1
ATOM 691 N N . GLU A 1 91 ? -12.554 12.808 16.039 1.00 96.19 91 GLU A N 1
ATOM 692 C CA . GLU A 1 91 ? -13.909 13.136 15.608 1.00 96.19 91 GLU A CA 1
ATOM 6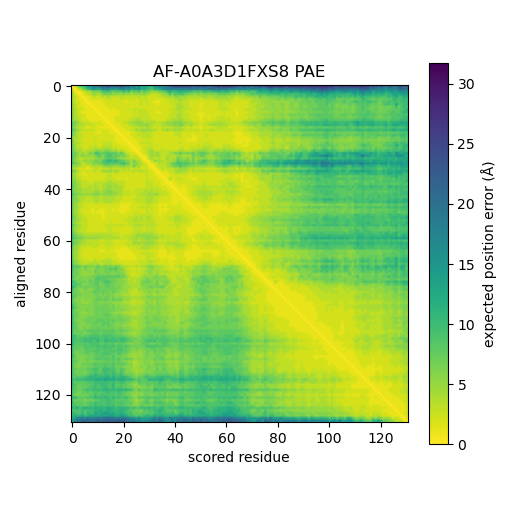93 C C . GLU A 1 91 ? -14.828 11.911 15.594 1.00 96.19 91 GLU A C 1
ATOM 695 O O . GLU A 1 91 ? -15.960 11.988 16.070 1.00 96.19 91 GLU A O 1
ATOM 700 N N . HIS A 1 92 ? -14.349 10.775 15.081 1.00 93.88 92 HIS A N 1
ATOM 701 C CA . HIS A 1 92 ? -15.216 9.641 14.752 1.00 93.88 92 HIS A CA 1
ATOM 702 C C . HIS A 1 92 ? -15.086 8.444 15.696 1.00 93.88 92 HIS A C 1
ATOM 704 O O . HIS A 1 92 ? -16.039 7.681 15.835 1.00 93.88 92 HIS A O 1
ATOM 710 N N . VAL A 1 93 ? -13.940 8.254 16.357 1.00 94.94 93 VAL A N 1
ATOM 711 C CA . VAL A 1 93 ? -13.686 7.046 17.165 1.00 94.94 93 VAL A CA 1
ATOM 712 C C . VAL A 1 93 ? -13.727 7.341 18.658 1.00 94.94 93 VAL A C 1
ATOM 714 O O . VAL A 1 93 ? -14.369 6.609 19.410 1.00 94.94 93 VAL A O 1
ATOM 717 N N . ILE A 1 94 ? -13.083 8.423 19.108 1.00 96.19 94 ILE A N 1
ATOM 718 C CA . ILE A 1 94 ? -13.038 8.767 20.537 1.00 96.19 94 ILE A CA 1
ATOM 719 C C . ILE A 1 94 ? -14.440 8.906 21.162 1.00 96.19 94 ILE A C 1
ATOM 721 O O . ILE A 1 94 ? -14.623 8.393 22.267 1.00 96.19 94 ILE A O 1
ATOM 725 N N . PRO A 1 95 ? -15.451 9.525 20.519 1.00 96.31 95 PRO A N 1
ATOM 726 C CA . PRO A 1 95 ? -16.780 9.649 21.119 1.00 96.31 95 PRO A CA 1
ATOM 727 C C . PRO A 1 95 ? -17.445 8.300 21.421 1.00 96.31 95 PRO A C 1
ATOM 729 O O . PRO A 1 95 ? -18.106 8.172 22.455 1.00 96.31 95 PRO A O 1
ATOM 732 N N . ALA A 1 96 ? -17.205 7.284 20.583 1.00 96.44 96 ALA A N 1
ATOM 733 C CA . ALA A 1 96 ? -17.770 5.945 20.748 1.00 96.44 96 ALA A CA 1
ATOM 734 C C . ALA A 1 96 ? -17.311 5.265 22.053 1.00 96.44 96 ALA A C 1
ATOM 736 O O . ALA A 1 96 ? -18.018 4.426 22.610 1.00 96.44 96 ALA A O 1
ATOM 737 N N . LEU A 1 97 ? -16.153 5.668 22.598 1.00 95.75 97 LEU A N 1
ATOM 738 C CA . LEU A 1 97 ? -15.643 5.167 23.883 1.00 95.75 97 LEU A CA 1
ATOM 739 C C . LEU A 1 97 ? -16.476 5.638 25.083 1.00 95.75 97 LEU A C 1
ATOM 741 O O . LEU A 1 97 ? -16.428 5.013 26.142 1.00 95.75 97 LEU A O 1
ATOM 745 N N . PHE A 1 98 ? -17.215 6.742 24.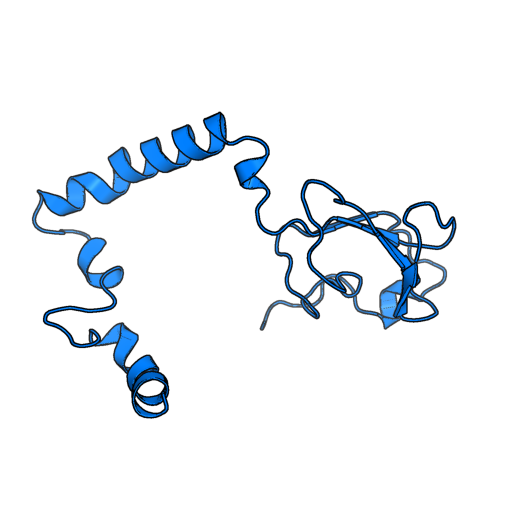946 1.00 96.81 98 PHE A N 1
ATOM 746 C CA . PHE A 1 98 ? -17.912 7.389 26.063 1.00 96.81 98 PHE A CA 1
ATOM 747 C C . PHE A 1 98 ? -19.430 7.374 25.931 1.00 96.81 98 PHE A C 1
ATOM 749 O O . PHE A 1 98 ? -20.129 7.578 26.924 1.00 96.81 98 PHE A O 1
ATOM 756 N N . ASP A 1 99 ? -19.959 7.146 24.731 1.00 96.50 99 ASP A N 1
ATOM 757 C CA . ASP A 1 99 ? -21.399 7.168 24.489 1.00 96.50 99 ASP A CA 1
ATOM 758 C C . ASP A 1 99 ? -22.070 5.790 24.587 1.00 96.50 99 ASP A C 1
ATOM 760 O O . ASP A 1 99 ? -23.288 5.692 24.423 1.00 96.50 99 ASP A O 1
ATOM 764 N N . GLY A 1 100 ? -21.293 4.756 24.919 1.00 95.56 100 GLY A N 1
ATOM 765 C CA . GLY A 1 100 ? -21.750 3.370 24.948 1.00 95.56 100 GLY A CA 1
ATOM 766 C C . GLY A 1 100 ? -21.740 2.702 23.574 1.00 95.56 100 GLY A C 1
ATOM 767 O O . GLY A 1 100 ? -22.508 1.767 23.372 1.00 95.56 100 GLY A O 1
ATOM 768 N N . ASP A 1 101 ? -20.898 3.183 22.654 1.00 96.25 101 ASP A N 1
ATOM 769 C CA . ASP A 1 101 ? -20.726 2.669 21.295 1.00 96.25 101 ASP A CA 1
ATOM 770 C C . ASP A 1 101 ? -22.039 2.615 20.499 1.00 96.25 101 ASP A C 1
ATOM 772 O O . ASP A 1 101 ? -22.419 1.587 19.933 1.00 96.25 101 ASP A O 1
ATOM 776 N N . LYS A 1 102 ? -22.771 3.736 20.469 1.00 96.25 102 LYS A N 1
ATOM 777 C CA . LYS A 1 102 ? -24.132 3.793 19.892 1.00 96.25 102 LYS A CA 1
ATOM 778 C C . LYS A 1 102 ? -24.204 3.383 18.423 1.00 96.25 102 LYS A C 1
ATOM 780 O O . LYS A 1 102 ? -25.231 2.874 17.982 1.00 96.25 102 LYS A O 1
ATOM 785 N N . GLU A 1 103 ? -23.136 3.627 17.670 1.00 94.69 103 GLU A N 1
ATOM 786 C CA . GLU A 1 103 ? -23.026 3.285 16.247 1.00 94.69 103 GLU A CA 1
ATOM 787 C C . GLU A 1 103 ? -22.309 1.949 16.000 1.00 94.69 103 GLU A C 1
ATOM 789 O O . GLU A 1 103 ? -22.011 1.590 14.852 1.00 94.69 103 GLU A O 1
ATOM 794 N N . HIS A 1 104 ? -22.024 1.201 17.071 1.00 94.81 104 HIS A N 1
ATOM 795 C CA . HIS A 1 104 ? -21.310 -0.069 17.024 1.00 94.81 104 HIS A CA 1
ATOM 796 C C . HIS A 1 104 ? -19.981 0.028 16.257 1.00 94.81 104 HIS A C 1
ATOM 798 O O . HIS A 1 104 ? -19.614 -0.886 15.513 1.00 94.81 104 HIS A O 1
ATOM 804 N N . ILE A 1 105 ? -19.289 1.167 16.354 1.00 94.69 105 ILE A N 1
ATOM 805 C CA . ILE A 1 105 ? -17.980 1.375 15.728 1.00 94.69 105 ILE A CA 1
ATOM 806 C C . ILE A 1 105 ? -16.961 0.493 16.444 1.00 94.69 105 ILE A C 1
ATOM 808 O O . ILE A 1 105 ? -16.248 -0.267 15.791 1.00 94.69 105 ILE A O 1
ATOM 812 N N . LEU A 1 106 ? -16.938 0.535 17.778 1.00 95.31 106 LEU A N 1
ATOM 813 C CA . LEU A 1 106 ? -16.004 -0.251 18.580 1.00 95.31 106 LEU A CA 1
ATOM 814 C C . LEU A 1 106 ? -16.334 -1.736 18.502 1.00 95.31 106 LEU A C 1
ATOM 816 O O . LEU A 1 106 ? -15.432 -2.541 18.300 1.00 95.31 106 LEU A O 1
ATOM 820 N N . PHE A 1 107 ? -17.612 -2.105 18.593 1.00 94.56 107 PHE A N 1
ATOM 821 C CA . PHE A 1 107 ? -18.056 -3.490 18.468 1.00 94.56 107 PHE A CA 1
ATOM 822 C C . PHE A 1 107 ? -17.579 -4.114 17.151 1.00 94.56 107 PHE A C 1
ATOM 824 O O . PHE A 1 107 ? -16.947 -5.166 17.173 1.00 94.56 107 PHE A O 1
ATOM 831 N N . ARG A 1 108 ? -17.805 -3.438 16.013 1.00 94.56 108 ARG A N 1
ATOM 832 C CA . ARG A 1 108 ? -17.381 -3.928 14.688 1.00 94.56 108 ARG A CA 1
ATOM 833 C C . ARG A 1 108 ? -15.864 -3.927 14.498 1.00 94.56 108 ARG A C 1
ATOM 835 O O . ARG A 1 108 ? -15.356 -4.738 13.733 1.00 94.56 108 ARG A O 1
ATOM 842 N N . ALA A 1 109 ? -15.151 -3.016 15.160 1.00 94.75 109 ALA A N 1
ATOM 843 C CA . ALA A 1 109 ? -13.693 -2.936 15.106 1.00 94.75 109 ALA A CA 1
ATOM 844 C C . ALA A 1 109 ? -12.989 -3.904 16.079 1.00 94.75 109 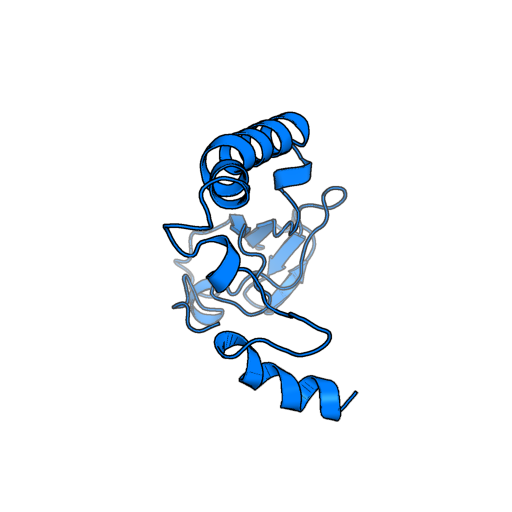ALA A C 1
ATOM 846 O O . ALA A 1 109 ? -11.778 -4.091 15.983 1.00 94.75 109 ALA A O 1
ATOM 847 N N . THR A 1 110 ? -13.711 -4.505 17.031 1.00 95.56 110 THR A N 1
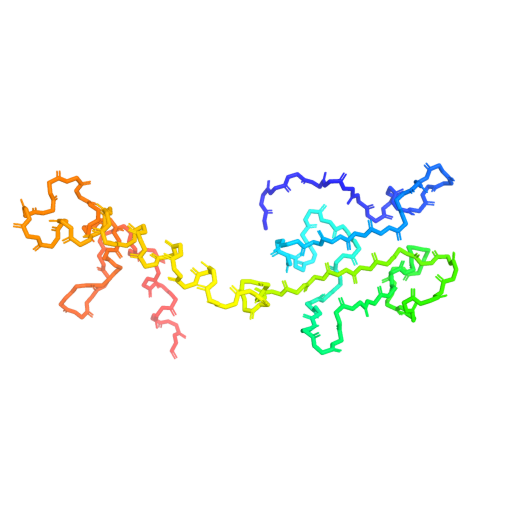ATOM 848 C CA . THR A 1 110 ? -13.124 -5.381 18.054 1.00 95.56 110 THR A CA 1
ATOM 849 C C . THR A 1 110 ? -12.964 -6.798 17.507 1.00 95.56 110 THR A C 1
ATOM 851 O O . THR A 1 110 ? -13.912 -7.582 17.504 1.00 95.56 110 THR A O 1
ATOM 854 N N . GLU A 1 111 ? -11.750 -7.151 17.084 1.00 96.69 111 GLU A N 1
ATOM 855 C CA . GLU A 1 111 ? -11.446 -8.494 16.562 1.00 96.69 111 GLU A CA 1
ATOM 856 C C . GLU A 1 111 ? -11.409 -9.570 17.659 1.00 96.69 111 GLU A C 1
ATOM 858 O O . GLU A 1 111 ? -11.857 -10.697 17.448 1.00 96.69 111 GLU A O 1
ATOM 863 N N . CYS A 1 112 ? -10.914 -9.215 18.850 1.00 95.88 112 CYS A N 1
ATOM 864 C CA . CYS A 1 112 ? -10.769 -10.116 19.992 1.00 95.88 112 CYS A CA 1
ATOM 865 C C . CYS A 1 112 ? -11.337 -9.496 21.273 1.00 95.88 112 CYS A C 1
ATOM 867 O O . CYS A 1 112 ? -11.105 -8.321 21.560 1.00 95.88 112 CYS A O 1
ATOM 869 N N . SER A 1 113 ? -12.009 -10.306 22.088 1.00 95.44 113 SER A N 1
ATOM 870 C CA . SER A 1 113 ? -12.497 -9.936 23.418 1.00 95.44 113 SER A CA 1
ATOM 871 C C . SER A 1 113 ? -12.339 -11.118 24.375 1.00 95.44 113 SER A C 1
ATOM 873 O O . SER A 1 113 ? -12.510 -12.267 23.974 1.00 95.44 113 SER A O 1
ATOM 875 N N . ASP A 1 114 ? -11.940 -10.850 25.621 1.00 94.56 114 ASP A N 1
ATOM 876 C CA . ASP A 1 114 ? -11.713 -11.871 26.659 1.00 94.56 114 ASP A CA 1
ATOM 877 C C . ASP A 1 114 ? -10.810 -13.044 26.222 1.00 94.56 114 ASP A C 1
ATOM 879 O O . ASP A 1 114 ? -10.981 -14.191 26.632 1.00 94.56 114 ASP A O 1
ATOM 883 N N . GLY A 1 115 ? -9.812 -12.749 25.382 1.00 93.50 115 GLY A N 1
ATOM 884 C CA . GLY A 1 115 ? -8.847 -13.735 24.890 1.00 93.50 115 GLY A CA 1
ATOM 885 C C . GLY A 1 115 ? -9.360 -14.643 23.767 1.00 93.50 115 GLY A C 1
ATOM 886 O O . GLY A 1 115 ? -8.653 -15.578 23.398 1.00 93.50 115 GLY A O 1
ATOM 887 N N . ALA A 1 116 ? -10.543 -14.375 23.209 1.00 94.94 116 ALA A N 1
ATOM 888 C CA . ALA A 1 116 ? -11.110 -15.104 22.077 1.00 94.94 116 ALA A CA 1
ATOM 889 C C . ALA A 1 116 ? -11.475 -14.163 20.919 1.00 94.94 116 ALA A C 1
ATOM 891 O O . ALA A 1 116 ? -11.702 -12.969 21.121 1.00 94.94 116 ALA A O 1
ATOM 892 N N . LEU A 1 117 ? -11.549 -14.710 19.702 1.00 97.06 117 LEU A N 1
ATOM 893 C CA . LEU A 1 117 ? -12.074 -13.991 18.539 1.00 97.06 117 LEU A CA 1
ATOM 894 C C . LEU A 1 117 ? -13.558 -13.662 18.743 1.00 97.06 117 LEU A C 1
ATOM 896 O O . LEU A 1 117 ? -14.323 -14.469 19.278 1.00 97.06 117 LEU A O 1
ATOM 900 N N . THR A 1 118 ? -13.975 -12.477 18.304 1.00 96.38 118 THR A N 1
ATOM 901 C CA . THR A 1 118 ? -15.392 -12.104 18.280 1.00 96.38 118 THR A CA 1
ATOM 902 C C . THR A 1 118 ? -16.107 -12.759 17.093 1.00 96.38 118 THR A C 1
ATOM 904 O O . THR A 1 118 ? -15.489 -13.316 16.180 1.00 96.38 118 THR A O 1
ATOM 907 N N . ALA A 1 119 ? -17.444 -12.726 17.106 1.00 94.50 119 ALA A N 1
ATOM 908 C CA . ALA A 1 119 ? -18.272 -13.503 16.184 1.00 94.50 119 ALA A CA 1
ATOM 909 C C . ALA A 1 119 ? -17.952 -13.258 14.697 1.00 94.50 119 ALA A C 1
ATOM 911 O O . ALA A 1 119 ? -17.883 -14.217 13.924 1.00 94.50 119 ALA A O 1
ATOM 912 N N . ASP A 1 120 ? -17.709 -11.999 14.325 1.00 94.88 120 ASP A N 1
ATOM 913 C CA . ASP A 1 120 ? -17.426 -11.588 12.946 1.00 94.88 120 ASP A CA 1
ATOM 914 C C . ASP A 1 120 ? -16.052 -12.072 12.454 1.00 94.88 120 ASP A C 1
ATOM 916 O O . ASP A 1 120 ? -15.838 -12.222 11.251 1.00 94.88 120 ASP A O 1
ATOM 920 N N . PHE A 1 121 ? -15.141 -12.394 13.377 1.00 96.25 121 PHE A N 1
ATOM 921 C CA . PHE A 1 121 ? -13.758 -12.781 13.090 1.00 96.25 121 PHE A CA 1
ATOM 922 C C . PHE A 1 121 ? -13.477 -14.267 13.336 1.00 96.25 121 PHE A C 1
ATOM 924 O O . PHE A 1 121 ? -12.366 -14.732 13.095 1.00 96.25 121 PHE A O 1
ATOM 931 N N . ASN A 1 122 ? -14.487 -15.057 13.717 1.00 95.19 122 ASN A N 1
ATOM 932 C CA . ASN A 1 122 ? -14.367 -16.502 13.965 1.00 95.19 122 ASN A CA 1
ATOM 933 C C . ASN A 1 122 ? -13.733 -17.295 12.810 1.00 95.19 122 ASN A C 1
ATOM 935 O O . ASN A 1 122 ? -13.113 -18.333 13.035 1.00 95.19 122 ASN A O 1
ATOM 939 N N . TYR A 1 123 ? -13.865 -16.822 11.567 1.00 94.88 123 TYR A N 1
ATOM 940 C CA . TYR A 1 123 ? -13.240 -17.456 10.402 1.00 94.88 123 TYR A CA 1
ATOM 941 C C . TYR A 1 123 ? -11.701 -17.503 10.497 1.00 94.88 123 TYR A C 1
ATOM 943 O O . TYR A 1 123 ? -11.076 -18.342 9.846 1.00 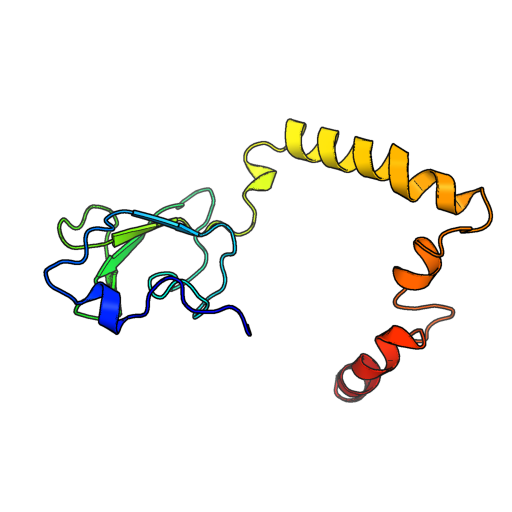94.88 123 TYR A O 1
ATOM 951 N N . LEU A 1 124 ? -11.093 -16.646 11.325 1.00 95.56 124 LEU A N 1
ATOM 952 C CA . LEU A 1 124 ? -9.655 -16.618 11.583 1.00 95.56 124 LEU A CA 1
ATOM 953 C C . LEU A 1 124 ? -9.188 -17.726 12.541 1.00 95.56 124 LEU A C 1
ATOM 955 O O . LEU A 1 124 ? -8.009 -18.076 12.514 1.00 95.56 124 LEU A O 1
ATOM 959 N N . GLN A 1 125 ? -10.082 -18.343 13.328 1.00 95.31 125 GLN A N 1
ATOM 960 C CA . GLN A 1 125 ? -9.710 -19.364 14.320 1.00 95.31 125 GLN A CA 1
ATOM 961 C C . GLN A 1 125 ? -8.963 -20.542 13.678 1.00 95.31 125 GLN A C 1
ATOM 963 O O . GLN A 1 125 ? -7.958 -21.014 14.200 1.00 95.31 125 GLN A O 1
ATOM 968 N N . ALA A 1 126 ? -9.380 -20.949 12.476 1.00 94.62 126 ALA A N 1
ATOM 969 C CA . ALA A 1 126 ? -8.741 -22.031 11.732 1.00 94.62 126 ALA A CA 1
ATOM 970 C C . ALA A 1 126 ? -7.285 -21.737 11.318 1.00 94.62 126 ALA A C 1
ATOM 972 O O . ALA A 1 126 ? -6.568 -22.669 10.952 1.00 94.62 126 ALA A O 1
ATOM 973 N N . TYR A 1 127 ? -6.860 -20.469 11.305 1.00 93.50 127 TYR A N 1
ATOM 974 C CA . TYR A 1 127 ? -5.467 -20.080 11.075 1.00 93.50 127 TYR A CA 1
ATOM 975 C C . TYR A 1 127 ? -4.665 -20.099 12.379 1.00 93.50 127 TYR A C 1
ATOM 977 O O . TYR A 1 127 ? -3.519 -20.536 12.358 1.00 93.50 127 TYR A O 1
ATOM 985 N N . ILE A 1 128 ? -5.278 -19.693 13.496 1.00 91.75 128 ILE A N 1
ATOM 986 C CA . ILE A 1 128 ? -4.672 -19.743 14.836 1.00 91.75 128 ILE A CA 1
ATOM 987 C C . ILE A 1 128 ? -4.408 -21.193 15.247 1.00 91.75 128 ILE A C 1
ATOM 989 O O . ILE A 1 128 ? -3.302 -21.515 15.657 1.00 91.75 128 ILE A O 1
ATOM 993 N N . ASP A 1 129 ? -5.380 -22.086 15.061 1.00 93.69 129 ASP A N 1
ATOM 994 C CA . ASP A 1 129 ? -5.261 -23.500 15.450 1.00 93.69 129 ASP A CA 1
ATOM 995 C C . ASP A 1 129 ? -4.190 -24.271 14.652 1.00 93.69 129 ASP A C 1
ATOM 997 O O . ASP A 1 129 ? -3.836 -25.398 14.999 1.00 93.69 129 ASP A O 1
ATOM 1001 N N . LYS A 1 130 ? -3.713 -23.695 13.541 1.00 90.12 130 LYS A N 1
ATOM 1002 C CA . LYS A 1 130 ? -2.653 -24.261 12.694 1.00 90.12 130 LYS A CA 1
ATOM 1003 C C . LYS A 1 130 ? -1.262 -23.702 13.005 1.00 90.12 130 LYS A C 1
ATOM 1005 O O . LYS A 1 130 ? -0.302 -24.222 12.432 1.00 90.12 130 LYS A O 1
ATOM 1010 N N . ALA A 1 131 ? -1.169 -22.640 13.805 1.00 75.31 131 ALA A N 1
ATOM 1011 C CA . ALA A 1 131 ? 0.086 -22.006 14.209 1.00 75.31 131 ALA A CA 1
ATOM 1012 C C . ALA A 1 131 ? 0.734 -22.766 15.375 1.00 75.31 131 ALA A C 1
ATOM 1014 O O . ALA A 1 131 ? 1.981 -22.872 15.363 1.00 75.31 131 ALA A O 1
#